Protein AF-A0A6A8LSU2-F1 (afdb_monomer)

Sequence (81 aa):
VKSWSFLFLVLSPFIFIGLSATISYFGAKMTPDDQIAIVSTDKTIQSQLKHHDTFTWKYKSVDDAKKAMKDDKIVGYVYIK

Structure (mmCIF, N/CA/C/O backbone):
data_AF-A0A6A8LSU2-F1
#
_entry.id   AF-A0A6A8LSU2-F1
#
loop_
_atom_site.group_PDB
_atom_site.id
_atom_site.type_symbol
_atom_site.label_atom_id
_atom_site.label_alt_id
_atom_site.label_comp_id
_atom_site.label_asym_id
_atom_site.label_entity_id
_atom_site.label_seq_id
_atom_site.pdbx_PDB_ins_code
_atom_site.Cartn_x
_atom_site.Cartn_y
_atom_site.Cartn_z
_atom_site.occupancy
_atom_site.B_iso_or_equiv
_atom_site.auth_seq_id
_atom_site.auth_comp_i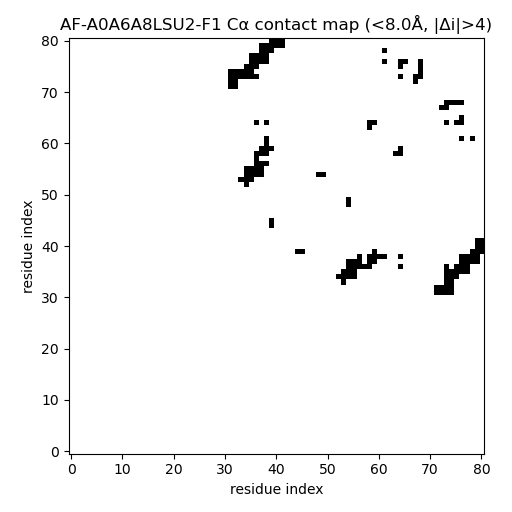d
_atom_site.auth_asym_id
_atom_site.auth_atom_id
_atom_site.pdbx_PDB_model_num
ATOM 1 N N . VAL A 1 1 ? 19.307 14.871 -42.214 1.00 58.69 1 VAL A N 1
ATOM 2 C CA . VAL A 1 1 ? 18.490 14.040 -41.293 1.00 58.69 1 VAL A CA 1
ATOM 3 C C . VAL A 1 1 ? 19.205 12.720 -40.978 1.00 58.69 1 VAL A C 1
ATOM 5 O O . VAL A 1 1 ? 19.070 11.796 -41.758 1.00 58.69 1 VAL A O 1
ATOM 8 N N . LYS A 1 2 ? 20.050 12.630 -39.932 1.00 64.25 2 LYS A N 1
ATOM 9 C CA . LYS A 1 2 ? 20.685 11.361 -39.466 1.00 64.25 2 LYS A CA 1
ATOM 10 C C . LYS A 1 2 ? 21.630 11.615 -38.275 1.00 64.25 2 LYS A C 1
ATOM 12 O O . LYS A 1 2 ? 22.814 11.836 -38.459 1.00 64.25 2 LYS A O 1
ATOM 17 N N . SER A 1 3 ? 21.105 11.664 -37.055 1.00 73.56 3 SER A N 1
ATOM 18 C CA . SER A 1 3 ? 21.923 11.666 -35.820 1.00 73.56 3 SER A CA 1
ATOM 19 C C . 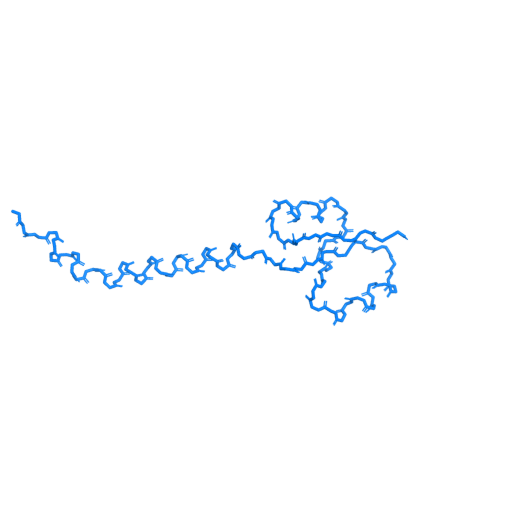SER A 1 3 ? 21.057 11.236 -34.635 1.00 73.56 3 SER A C 1
ATOM 21 O O . SER A 1 3 ? 21.397 10.316 -33.900 1.00 73.56 3 SER A O 1
ATOM 23 N N . TRP A 1 4 ? 19.839 11.775 -34.575 1.00 85.88 4 TRP A N 1
ATOM 24 C CA . TRP A 1 4 ? 18.844 11.440 -33.560 1.00 85.88 4 TRP A CA 1
ATOM 25 C C . TRP A 1 4 ? 18.494 9.950 -33.503 1.00 85.88 4 TRP A C 1
ATOM 27 O O . TRP A 1 4 ? 18.495 9.377 -32.423 1.00 85.88 4 TRP A O 1
ATOM 37 N N . SER A 1 5 ? 18.272 9.286 -34.643 1.00 86.06 5 SER A N 1
ATOM 38 C CA . SER A 1 5 ? 17.954 7.848 -34.659 1.00 86.06 5 SER A CA 1
ATOM 39 C C . SER A 1 5 ? 19.084 6.976 -34.101 1.00 86.06 5 SER A C 1
ATOM 41 O O . SER A 1 5 ? 18.810 5.971 -33.457 1.00 86.06 5 SER A O 1
ATOM 43 N N . PHE A 1 6 ? 20.347 7.364 -34.317 1.00 88.19 6 PHE A N 1
ATOM 44 C CA . PHE A 1 6 ? 21.506 6.645 -33.780 1.00 88.19 6 PHE A CA 1
ATOM 45 C C . PHE A 1 6 ? 21.649 6.876 -32.273 1.00 88.19 6 PHE A C 1
ATOM 47 O O . PHE A 1 6 ? 21.849 5.924 -31.524 1.00 88.19 6 PHE A O 1
ATOM 54 N N . LEU A 1 7 ? 21.453 8.119 -31.818 1.00 89.50 7 LEU A N 1
ATOM 55 C CA . LEU A 1 7 ? 21.418 8.444 -30.394 1.00 89.50 7 LEU A CA 1
ATOM 56 C C . LEU A 1 7 ? 20.329 7.640 -29.675 1.00 89.50 7 LEU A C 1
ATOM 58 O O . LEU A 1 7 ? 20.623 6.999 -28.676 1.00 89.50 7 LEU A O 1
ATOM 62 N N . PHE A 1 8 ? 19.102 7.610 -30.203 1.00 90.50 8 PHE A N 1
ATOM 63 C CA . PHE A 1 8 ? 18.016 6.819 -29.622 1.00 90.50 8 PHE A CA 1
ATOM 64 C C . PHE A 1 8 ? 18.297 5.317 -29.657 1.00 90.50 8 PHE A C 1
ATOM 66 O O . PHE A 1 8 ? 17.979 4.638 -28.692 1.00 90.50 8 PHE A O 1
ATOM 73 N N . LEU A 1 9 ? 18.929 4.785 -30.705 1.00 91.62 9 LEU A N 1
ATOM 74 C CA . LEU A 1 9 ? 19.296 3.368 -30.754 1.00 91.62 9 LEU A CA 1
ATOM 75 C C . LEU A 1 9 ? 20.263 2.995 -29.620 1.00 91.62 9 LEU A C 1
ATOM 77 O O . LEU A 1 9 ? 20.061 1.985 -28.954 1.00 91.62 9 LEU A O 1
ATOM 81 N N . VAL A 1 10 ? 21.255 3.847 -29.353 1.00 92.44 10 VAL A N 1
ATOM 82 C CA . VAL A 1 10 ? 22.261 3.634 -28.301 1.00 92.44 10 VAL A CA 1
ATOM 83 C C . VAL A 1 10 ? 21.704 3.912 -26.901 1.00 92.44 10 VAL A C 1
ATOM 85 O O . VAL A 1 10 ? 21.995 3.171 -25.966 1.00 92.44 10 VAL A O 1
ATOM 88 N N . LEU A 1 11 ? 20.895 4.962 -26.735 1.00 93.12 11 LEU A N 1
ATOM 89 C CA . LEU A 1 11 ? 20.344 5.358 -25.435 1.00 93.12 11 LEU A CA 1
ATOM 90 C C . LEU A 1 11 ? 19.062 4.610 -25.054 1.00 93.12 11 LEU A C 1
ATOM 92 O O . LE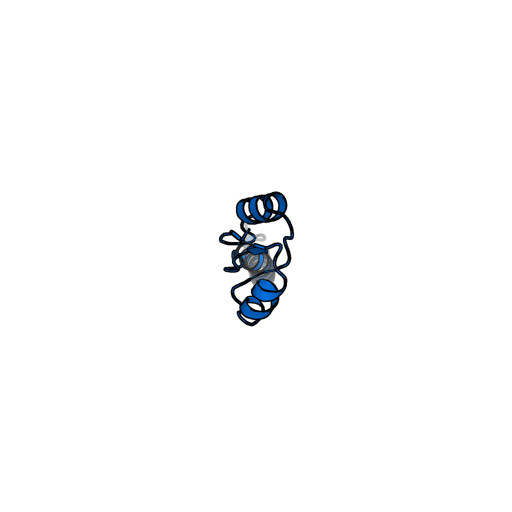U A 1 11 ? 18.729 4.577 -23.871 1.00 93.12 11 LEU A O 1
ATOM 96 N N . SER A 1 12 ? 18.335 4.019 -26.009 1.00 92.56 12 SER A N 1
ATOM 97 C CA . SER A 1 12 ? 17.037 3.384 -25.742 1.00 92.56 12 SER A CA 1
ATOM 98 C C . SER A 1 12 ? 17.077 2.337 -24.632 1.00 92.56 12 SER A C 1
ATOM 100 O O . SER A 1 12 ? 16.187 2.410 -23.787 1.00 92.56 12 SER A O 1
ATOM 102 N N . PRO A 1 13 ? 18.081 1.440 -24.520 1.00 91.88 13 PRO A N 1
ATOM 103 C CA . PRO A 1 13 ? 18.092 0.454 -23.442 1.00 91.88 13 PRO A CA 1
ATOM 104 C C . PRO A 1 13 ? 18.100 1.127 -22.063 1.00 91.88 13 PRO A C 1
ATOM 106 O O . PRO A 1 13 ? 17.373 0.719 -21.165 1.00 91.88 13 PRO A O 1
ATOM 109 N N . PHE A 1 14 ? 18.847 2.221 -21.913 1.00 94.00 14 PHE A N 1
ATOM 110 C CA . PHE A 1 14 ? 18.940 2.976 -20.664 1.00 94.00 14 PHE A CA 1
ATOM 111 C C . PHE A 1 14 ? 17.671 3.781 -20.374 1.00 94.00 14 PHE A C 1
ATOM 113 O O . PHE A 1 14 ? 17.207 3.807 -19.235 1.00 94.00 14 PHE A O 1
ATOM 120 N N . ILE A 1 15 ? 17.081 4.399 -21.402 1.00 92.88 15 ILE A N 1
ATOM 121 C CA . ILE A 1 15 ? 15.802 5.111 -21.285 1.00 92.88 15 ILE A CA 1
ATOM 122 C C . ILE A 1 15 ? 14.697 4.131 -20.870 1.00 92.88 15 ILE A C 1
ATOM 124 O O . ILE A 1 15 ? 13.948 4.421 -19.941 1.00 92.88 15 ILE A O 1
ATOM 128 N N . PHE A 1 16 ? 14.618 2.954 -21.497 1.00 91.44 16 PHE A N 1
ATOM 129 C CA . PHE A 1 16 ? 13.634 1.926 -21.156 1.00 91.44 16 PHE A CA 1
ATOM 130 C C . PHE A 1 16 ? 13.818 1.394 -19.737 1.00 91.44 16 PHE A C 1
ATOM 132 O O . PHE A 1 16 ? 12.826 1.245 -19.028 1.00 91.44 16 PHE A O 1
ATOM 139 N N . ILE A 1 17 ? 15.053 1.158 -19.286 1.00 90.88 17 ILE A N 1
ATOM 140 C CA . ILE A 1 17 ? 15.324 0.753 -17.898 1.00 90.88 17 ILE A CA 1
ATOM 141 C C . ILE A 1 17 ? 14.886 1.854 -16.924 1.00 90.88 17 ILE A C 1
ATOM 143 O O . ILE A 1 17 ? 14.179 1.569 -15.957 1.00 90.88 17 ILE A O 1
ATOM 147 N N . GLY A 1 18 ? 15.246 3.112 -17.196 1.00 87.25 18 GLY A N 1
ATOM 148 C CA . GLY A 1 18 ? 14.871 4.253 -16.360 1.00 87.25 18 GLY A CA 1
ATOM 149 C C . GLY A 1 18 ? 13.356 4.440 -16.261 1.00 87.25 18 GLY A C 1
ATOM 150 O O . GLY A 1 18 ? 12.825 4.576 -15.161 1.00 87.25 18 GLY A O 1
ATOM 151 N N . LEU A 1 19 ? 12.647 4.378 -17.390 1.00 87.56 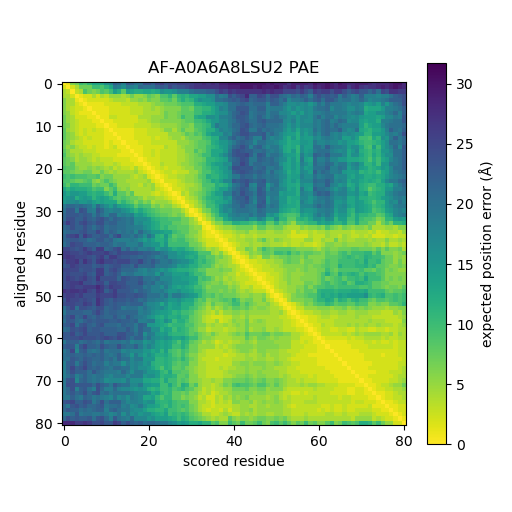19 LEU A N 1
ATOM 152 C CA . LEU A 1 19 ? 11.185 4.457 -17.432 1.00 87.56 19 LEU A CA 1
ATOM 153 C C . LEU A 1 19 ? 10.525 3.253 -16.744 1.00 87.56 19 LEU A C 1
ATOM 155 O O . LEU A 1 19 ? 9.566 3.421 -15.999 1.00 87.56 19 LEU A O 1
ATOM 159 N N . SER A 1 20 ? 11.050 2.041 -16.929 1.00 82.94 20 SER A N 1
ATOM 160 C CA . SER A 1 20 ? 10.502 0.837 -16.286 1.00 82.94 20 SER A CA 1
ATOM 161 C C . SER A 1 20 ? 10.653 0.886 -14.765 1.00 82.94 20 SER A C 1
ATOM 163 O O . SER A 1 20 ? 9.732 0.512 -14.036 1.00 82.94 20 SER A O 1
ATOM 165 N N . ALA A 1 21 ? 11.786 1.390 -14.269 1.00 81.62 21 ALA A N 1
ATOM 166 C CA . ALA A 1 21 ? 12.038 1.539 -12.840 1.00 81.62 21 ALA A CA 1
ATOM 167 C C . ALA A 1 21 ? 11.111 2.584 -12.200 1.00 81.62 21 ALA A C 1
ATOM 169 O O . ALA A 1 21 ? 10.572 2.344 -11.118 1.00 81.62 21 ALA A O 1
ATOM 170 N N . THR A 1 22 ? 10.872 3.719 -12.870 1.00 75.88 22 THR A N 1
ATOM 171 C CA . THR A 1 22 ? 9.955 4.745 -12.351 1.00 75.88 22 THR A CA 1
ATOM 172 C C . THR A 1 22 ? 8.511 4.254 -12.353 1.00 75.88 22 THR A C 1
ATOM 174 O O . THR A 1 22 ? 7.843 4.374 -11.328 1.00 75.88 22 THR A O 1
ATOM 177 N N . ILE A 1 23 ? 8.043 3.623 -13.435 1.00 81.19 23 ILE A N 1
ATOM 178 C CA . ILE A 1 23 ? 6.696 3.029 -13.504 1.00 81.19 23 ILE A CA 1
ATOM 179 C C . ILE A 1 23 ? 6.510 1.975 -12.404 1.00 81.19 23 ILE A C 1
ATOM 181 O O . ILE A 1 23 ? 5.482 1.975 -11.732 1.00 81.19 23 ILE A O 1
ATOM 185 N N . SER A 1 24 ? 7.514 1.130 -12.154 1.00 73.25 24 SER A N 1
ATOM 186 C CA . SER A 1 24 ? 7.455 0.119 -11.087 1.00 73.25 24 SER A CA 1
ATOM 187 C C . SER A 1 24 ? 7.389 0.748 -9.690 1.00 73.25 24 SER A C 1
ATOM 189 O O . SER A 1 24 ? 6.616 0.300 -8.846 1.00 73.25 24 SER A O 1
ATOM 191 N N . TYR A 1 25 ? 8.153 1.816 -9.442 1.00 74.31 25 TYR A N 1
ATOM 192 C CA . TYR A 1 25 ? 8.158 2.525 -8.158 1.00 74.31 25 TYR A CA 1
ATOM 193 C C . TYR A 1 25 ? 6.821 3.215 -7.856 1.00 74.31 25 TYR A C 1
ATOM 195 O O . TYR A 1 25 ? 6.320 3.137 -6.732 1.00 74.31 25 TYR A O 1
ATOM 203 N N . PHE A 1 26 ? 6.229 3.884 -8.849 1.00 74.38 26 PHE A N 1
ATOM 204 C CA . PHE A 1 26 ? 4.924 4.527 -8.689 1.00 74.38 26 PHE A CA 1
ATOM 205 C C . PHE A 1 26 ? 3.78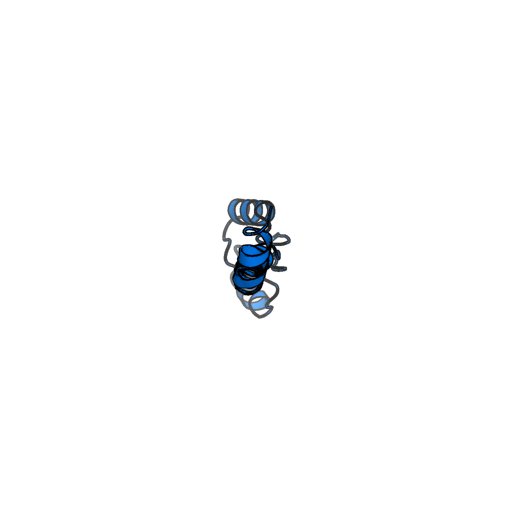2 3.504 -8.656 1.00 74.38 26 PHE A C 1
ATOM 207 O O . PHE A 1 26 ? 2.889 3.637 -7.824 1.00 74.38 26 PHE A O 1
ATOM 214 N N . GLY A 1 27 ? 3.849 2.443 -9.465 1.00 66.62 27 GLY A N 1
ATOM 215 C CA . GLY A 1 27 ? 2.877 1.346 -9.448 1.00 66.62 27 GLY A CA 1
ATOM 216 C C . GLY A 1 27 ? 2.816 0.624 -8.099 1.00 66.62 27 GLY A C 1
ATOM 217 O O . GLY A 1 27 ? 1.729 0.394 -7.575 1.00 66.62 27 GLY A O 1
ATOM 218 N N . ALA A 1 28 ? 3.968 0.366 -7.471 1.00 62.88 28 ALA A N 1
ATOM 219 C CA . ALA A 1 28 ? 4.028 -0.238 -6.137 1.00 62.88 28 ALA A CA 1
ATOM 220 C C . ALA A 1 28 ? 3.425 0.654 -5.034 1.00 62.88 28 ALA A C 1
ATOM 222 O O . ALA A 1 28 ? 2.919 0.143 -4.042 1.00 62.88 28 ALA A O 1
ATOM 223 N N . LYS A 1 29 ? 3.455 1.984 -5.194 1.00 60.25 29 LYS A N 1
ATOM 224 C CA . LYS 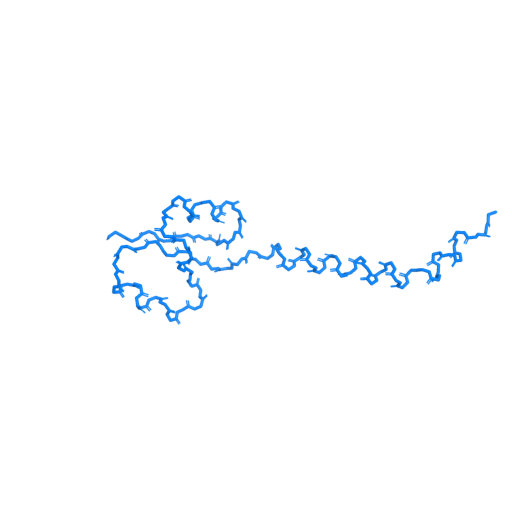A 1 29 ? 2.817 2.928 -4.256 1.00 60.25 29 LYS A CA 1
ATOM 225 C C . LYS A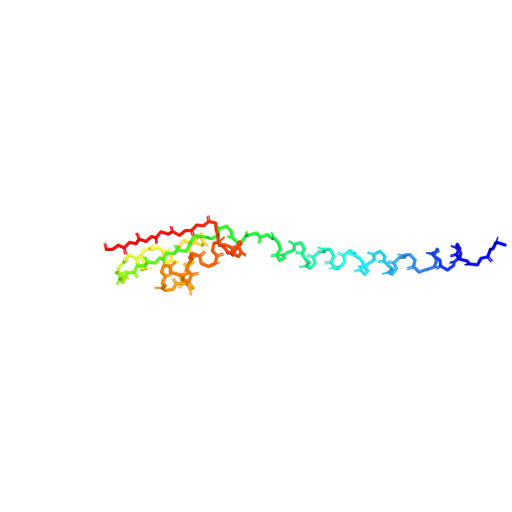 1 29 ? 1.323 3.127 -4.502 1.00 60.25 29 LYS A C 1
ATOM 227 O O . LYS A 1 29 ? 0.640 3.607 -3.606 1.00 60.25 29 LYS A O 1
ATOM 232 N N . MET A 1 30 ? 0.848 2.824 -5.707 1.00 57.88 30 MET A N 1
ATOM 233 C CA . MET A 1 30 ? -0.556 2.963 -6.104 1.00 57.88 30 MET A CA 1
ATOM 234 C C . MET A 1 30 ? -1.388 1.713 -5.827 1.00 57.88 30 MET A C 1
ATOM 236 O O . MET A 1 30 ? -2.590 1.749 -6.051 1.00 57.88 30 MET A O 1
ATOM 240 N N . THR A 1 31 ? -0.779 0.618 -5.363 1.00 59.84 31 THR A N 1
ATOM 241 C CA . THR A 1 31 ? -1.546 -0.529 -4.870 1.00 59.84 31 THR A CA 1
ATOM 242 C C . THR A 1 31 ? -2.101 -0.150 -3.498 1.00 59.84 31 THR A C 1
ATOM 244 O O . THR A 1 31 ? -1.295 0.059 -2.586 1.00 59.84 31 THR A O 1
ATOM 247 N N . PRO A 1 32 ? -3.431 -0.007 -3.341 1.00 58.56 32 PRO A N 1
ATOM 248 C CA . PRO A 1 32 ? -4.024 0.201 -2.032 1.00 58.56 32 PRO A CA 1
ATOM 249 C C . PRO A 1 32 ? -3.619 -0.970 -1.147 1.00 58.56 32 PRO A C 1
ATOM 251 O O . PRO A 1 32 ? -3.657 -2.125 -1.573 1.00 58.56 32 PRO A O 1
ATOM 254 N N . ASP A 1 33 ? -3.188 -0.676 0.073 1.00 65.94 33 ASP A N 1
ATOM 255 C CA . ASP A 1 33 ? -3.024 -1.726 1.063 1.00 65.94 33 ASP A CA 1
ATOM 256 C C . ASP A 1 33 ? -4.445 -2.257 1.333 1.00 65.94 33 ASP A C 1
ATOM 258 O O . ASP A 1 33 ? -5.283 -1.511 1.849 1.00 65.94 33 ASP A O 1
ATOM 262 N N . ASP A 1 34 ? -4.745 -3.515 0.978 1.00 69.50 34 ASP A N 1
ATOM 263 C CA . ASP A 1 34 ? -6.044 -4.195 1.214 1.00 69.50 34 ASP A CA 1
ATOM 264 C C . ASP A 1 34 ? -6.347 -4.384 2.722 1.00 69.50 34 ASP A C 1
ATOM 266 O O . ASP A 1 34 ? -7.146 -5.221 3.148 1.00 69.50 34 ASP A O 1
ATOM 270 N N . GLN A 1 35 ? -5.683 -3.600 3.566 1.00 77.94 35 GLN A N 1
ATOM 271 C CA . GLN A 1 35 ? -5.819 -3.594 5.001 1.00 77.94 35 GLN A CA 1
ATOM 272 C C . GLN A 1 35 ? -7.047 -2.789 5.424 1.00 77.94 35 GLN A C 1
ATOM 274 O O . GLN A 1 35 ? -7.328 -1.694 4.932 1.00 77.94 35 GLN A O 1
ATOM 279 N N . ILE A 1 36 ? -7.754 -3.317 6.416 1.00 79.88 36 ILE A N 1
ATOM 280 C CA . ILE A 1 36 ? -8.886 -2.673 7.073 1.00 79.88 36 ILE A CA 1
ATOM 281 C C . ILE A 1 36 ? -8.393 -2.083 8.396 1.00 79.88 36 ILE A C 1
ATOM 283 O O . ILE A 1 36 ? -7.820 -2.790 9.228 1.00 79.88 36 ILE A O 1
ATOM 287 N N . ALA A 1 37 ? -8.616 -0.789 8.627 1.00 82.56 37 ALA A N 1
ATOM 288 C CA . ALA A 1 37 ? -8.254 -0.171 9.900 1.00 82.56 37 ALA A CA 1
ATOM 289 C C . ALA A 1 37 ? -9.264 -0.520 10.994 1.00 82.56 37 ALA A C 1
ATOM 291 O O . ALA A 1 37 ? -10.465 -0.312 10.822 1.00 82.56 37 ALA A O 1
ATOM 292 N N . ILE A 1 38 ? -8.795 -0.988 12.149 1.00 80.25 38 ILE A N 1
ATOM 293 C CA . ILE A 1 38 ? -9.671 -1.186 13.308 1.00 80.25 38 ILE A CA 1
ATOM 294 C C . ILE A 1 38 ? -9.462 -0.047 14.301 1.00 80.25 38 ILE A C 1
ATOM 296 O O . ILE A 1 38 ? -8.377 0.135 14.854 1.00 80.25 38 ILE A O 1
ATOM 300 N N . VAL A 1 39 ? -10.538 0.688 14.570 1.00 81.88 39 VAL A N 1
ATOM 301 C CA . VAL A 1 39 ? -10.596 1.729 15.596 1.00 81.88 39 VAL A CA 1
ATOM 302 C C . VAL A 1 39 ? -11.459 1.195 16.737 1.00 81.88 39 VAL A C 1
ATOM 304 O O . VAL A 1 39 ? -12.684 1.192 16.650 1.00 81.88 39 VAL A O 1
ATOM 307 N N . SER A 1 40 ? -10.817 0.707 17.800 1.00 76.44 40 SER A N 1
ATOM 308 C CA . SER A 1 40 ? -11.499 0.160 18.979 1.00 76.44 40 SER A CA 1
ATOM 309 C C . SER A 1 40 ? -10.851 0.640 20.272 1.00 76.44 40 SER A C 1
ATOM 311 O O . SER A 1 40 ? -9.621 0.663 20.393 1.00 76.44 40 SER A O 1
ATOM 313 N N . THR A 1 41 ? -11.682 0.987 21.253 1.00 70.00 41 THR A N 1
ATOM 314 C CA . THR A 1 41 ? -11.268 1.310 22.627 1.00 70.00 41 THR A CA 1
ATOM 315 C C . THR A 1 41 ? -11.057 0.069 23.498 1.00 70.00 41 THR A C 1
ATOM 317 O O . THR A 1 41 ? -10.422 0.169 24.548 1.00 70.00 41 THR A O 1
ATOM 320 N N . ASP A 1 42 ? -11.540 -1.100 23.067 1.00 76.62 42 ASP A N 1
ATOM 321 C CA . ASP A 1 42 ? -11.451 -2.351 23.823 1.00 76.62 42 ASP A CA 1
ATOM 322 C C . ASP A 1 42 ? -10.160 -3.119 23.497 1.00 76.62 42 ASP A C 1
ATOM 324 O O . ASP A 1 42 ? -9.953 -3.611 22.385 1.00 76.62 42 ASP A O 1
ATOM 328 N N . LYS A 1 43 ? -9.284 -3.259 24.499 1.00 74.25 43 LYS A N 1
ATOM 329 C CA . LYS A 1 43 ? -7.995 -3.962 24.378 1.00 74.25 43 LYS A CA 1
ATOM 330 C C . LYS A 1 43 ? -8.141 -5.466 24.113 1.00 74.25 43 LYS A C 1
ATOM 332 O O . LYS A 1 43 ? -7.213 -6.066 23.572 1.00 74.25 43 LYS A O 1
ATOM 337 N N . THR A 1 44 ? -9.270 -6.066 24.472 1.00 77.38 44 THR A N 1
ATOM 338 C CA . THR A 1 44 ? -9.564 -7.491 24.261 1.00 77.38 44 THR A CA 1
ATOM 339 C C . THR A 1 44 ? -9.785 -7.769 22.781 1.00 77.38 44 THR A C 1
ATOM 341 O O . THR A 1 44 ? -9.178 -8.668 22.208 1.00 77.38 44 THR A O 1
ATOM 344 N N . ILE A 1 45 ? -10.570 -6.913 22.127 1.00 74.50 45 ILE A N 1
ATOM 345 C CA . ILE A 1 45 ? -10.824 -6.994 20.686 1.00 74.50 45 ILE A CA 1
ATOM 346 C C . ILE A 1 45 ? -9.541 -6.711 19.896 1.00 74.50 45 ILE A C 1
ATOM 348 O O . ILE A 1 45 ? -9.275 -7.360 18.883 1.00 74.50 45 ILE A O 1
ATOM 352 N N . GLN A 1 46 ? -8.690 -5.810 20.402 1.00 70.56 46 GLN A N 1
ATOM 353 C CA . GLN A 1 46 ? -7.367 -5.583 19.820 1.00 70.56 46 GLN A CA 1
ATOM 354 C C . GLN A 1 46 ? -6.482 -6.829 19.835 1.00 70.56 46 GLN A C 1
ATOM 356 O O . GLN A 1 46 ? -5.745 -7.044 18.879 1.00 70.56 46 GLN A O 1
ATOM 361 N N . SER A 1 47 ? -6.505 -7.643 20.894 1.00 73.19 47 SER A N 1
ATOM 362 C CA . SER A 1 47 ? -5.649 -8.834 20.947 1.00 73.19 47 SER A CA 1
ATOM 363 C C . SER A 1 47 ? -6.140 -9.933 20.007 1.00 73.19 47 SER A C 1
ATOM 365 O O . SER A 1 47 ? -5.322 -10.561 19.342 1.00 73.19 47 SER A O 1
ATOM 367 N N . GLN A 1 48 ? -7.456 -10.112 19.880 1.00 73.94 48 GLN A N 1
ATOM 368 C CA . GLN A 1 48 ? -8.041 -11.159 19.038 1.00 73.94 48 GLN A CA 1
ATOM 369 C C . GLN A 1 48 ? -7.858 -10.886 17.542 1.00 73.94 48 GLN A C 1
ATOM 371 O O . GLN A 1 48 ? -7.587 -11.802 16.772 1.00 73.94 48 GLN A O 1
ATOM 376 N N . LEU A 1 49 ? -7.955 -9.623 17.128 1.00 73.00 49 LEU A N 1
ATOM 377 C CA . LEU A 1 49 ? -7.884 -9.229 15.718 1.00 73.00 49 LEU A CA 1
ATOM 378 C C . LEU A 1 49 ? -6.453 -8.893 15.250 1.00 73.00 49 LEU A C 1
ATOM 380 O O . LEU A 1 49 ? -6.222 -8.732 14.056 1.00 73.00 49 LEU A O 1
ATOM 384 N N . LYS A 1 50 ? -5.467 -8.836 16.158 1.00 70.44 50 LYS A N 1
ATOM 385 C CA . LYS A 1 50 ? -4.037 -8.649 15.828 1.00 70.44 50 LYS A CA 1
ATOM 386 C C . LYS A 1 50 ? -3.401 -9.812 15.067 1.00 70.44 50 LYS A C 1
ATOM 388 O O . LYS A 1 50 ? -2.339 -9.623 14.490 1.00 70.44 50 LYS A O 1
ATOM 393 N N . HIS A 1 51 ? -4.016 -10.992 15.089 1.00 69.25 51 HIS A N 1
ATOM 394 C CA . HIS A 1 51 ? -3.488 -12.192 14.437 1.00 69.25 51 HIS A CA 1
ATOM 395 C C . HIS A 1 51 ? -3.850 -12.301 12.948 1.00 69.25 51 HIS A C 1
ATOM 397 O O . HIS A 1 51 ? -3.467 -13.271 12.303 1.00 69.25 51 HIS A O 1
ATOM 403 N N . HIS A 1 52 ? -4.585 -11.329 12.404 1.00 69.88 52 HIS A N 1
ATOM 404 C CA . HIS A 1 52 ? -4.974 -11.302 11.000 1.00 69.88 52 HIS A CA 1
ATOM 405 C C . HIS A 1 52 ? -4.229 -10.183 10.268 1.00 69.88 52 HIS A C 1
ATOM 407 O O . HIS A 1 52 ? -4.423 -9.005 10.569 1.00 69.88 52 HIS A O 1
ATOM 413 N N . ASP A 1 53 ? -3.440 -10.557 9.260 1.00 70.50 53 ASP A N 1
ATOM 414 C CA . ASP A 1 53 ? -2.635 -9.632 8.444 1.00 70.50 53 ASP A CA 1
ATOM 415 C C . ASP A 1 53 ? -3.481 -8.623 7.646 1.00 70.50 53 ASP A C 1
ATOM 417 O O . ASP A 1 53 ? -2.985 -7.597 7.191 1.00 70.50 53 ASP A O 1
ATOM 421 N N . THR A 1 54 ? -4.784 -8.883 7.511 1.00 77.12 54 THR A N 1
ATOM 422 C CA . THR A 1 54 ? -5.750 -7.988 6.864 1.00 77.12 54 THR A CA 1
ATOM 423 C C . THR A 1 54 ? -6.0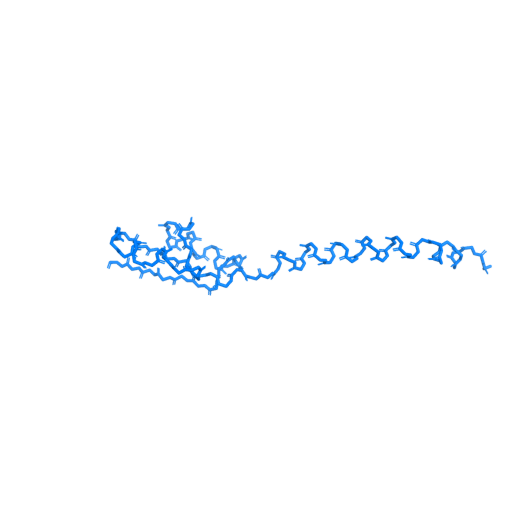89 -6.760 7.715 1.00 77.12 54 THR A C 1
ATOM 425 O O . THR A 1 54 ? -6.644 -5.799 7.192 1.00 77.12 54 THR A O 1
ATOM 428 N N . PHE A 1 55 ? -5.794 -6.745 9.020 1.00 81.69 55 PHE A N 1
ATOM 429 C CA . PHE A 1 55 ? -6.171 -5.627 9.888 1.00 81.69 55 PHE A CA 1
ATOM 430 C C . PHE A 1 55 ? -4.991 -4.751 10.287 1.00 81.69 55 PHE A C 1
ATOM 432 O O . PHE A 1 55 ? -3.954 -5.222 10.752 1.00 81.69 55 PHE A O 1
ATOM 439 N N . THR A 1 56 ? -5.192 -3.437 10.200 1.00 81.25 56 THR A N 1
ATOM 440 C CA . THR A 1 56 ? -4.194 -2.443 10.587 1.00 81.25 56 THR A CA 1
ATOM 441 C C . THR A 1 56 ? -4.634 -1.639 11.805 1.00 81.25 56 THR A C 1
ATOM 443 O O . THR A 1 56 ? -5.749 -1.128 11.887 1.00 81.25 56 THR A O 1
ATOM 446 N N . TRP A 1 57 ? -3.722 -1.495 12.765 1.00 80.38 57 TRP A N 1
ATOM 447 C CA . TRP A 1 57 ? -3.932 -0.748 14.016 1.00 80.38 57 TRP A CA 1
ATOM 448 C C . TRP A 1 57 ? -3.202 0.597 14.029 1.00 80.38 57 TRP A C 1
ATOM 450 O O . TRP A 1 57 ? -3.076 1.245 15.069 1.00 80.38 57 TRP A O 1
ATOM 460 N N . LYS A 1 58 ? -2.673 1.010 12.871 1.00 83.06 58 LYS A N 1
ATOM 461 C CA . LYS A 1 58 ? -1.897 2.248 12.713 1.00 83.06 58 LYS A CA 1
ATOM 462 C C . LYS A 1 58 ? -2.728 3.504 13.006 1.00 83.06 58 LYS A C 1
ATOM 464 O O . LYS A 1 58 ? -2.159 4.522 13.390 1.00 83.06 58 LYS A O 1
ATOM 469 N N . TYR A 1 59 ? -4.052 3.426 12.863 1.00 84.88 59 TYR A N 1
ATOM 470 C CA . TYR A 1 59 ? -4.972 4.554 13.003 1.00 84.88 59 TYR A CA 1
ATOM 471 C C . TYR A 1 59 ? -5.805 4.406 14.277 1.00 84.88 59 TYR A C 1
ATOM 473 O O . TYR A 1 59 ? -6.568 3.456 14.422 1.00 84.88 59 TYR A O 1
ATOM 481 N N . LYS A 1 60 ? -5.636 5.339 15.221 1.00 82.38 60 LYS A N 1
ATOM 482 C CA . LYS A 1 60 ? -6.256 5.269 16.558 1.00 82.38 60 LYS A CA 1
ATOM 483 C C . LYS A 1 60 ? -7.573 6.035 16.668 1.00 82.38 60 LYS A C 1
ATOM 485 O O . LYS A 1 60 ? -8.259 5.908 17.678 1.00 82.38 60 LYS A O 1
ATOM 490 N N . SER A 1 61 ? -7.912 6.834 15.662 1.00 85.44 61 SER A N 1
ATOM 491 C CA . SER A 1 61 ? -9.135 7.628 15.620 1.00 85.44 61 SER A CA 1
ATOM 492 C C . SER A 1 61 ? -9.912 7.367 14.333 1.00 85.44 61 SER A C 1
ATOM 494 O O . SER A 1 61 ? -9.347 6.967 13.311 1.00 85.44 61 SER A O 1
ATOM 496 N N . VAL A 1 62 ? -11.224 7.611 14.385 1.00 86.50 62 VAL A N 1
ATOM 497 C CA . VAL A 1 62 ? -12.095 7.518 13.207 1.00 86.50 62 VAL A CA 1
ATOM 498 C C . VAL A 1 62 ? -11.688 8.554 12.158 1.00 86.50 62 VAL A C 1
ATOM 500 O O . VAL A 1 62 ? -11.708 8.246 10.972 1.00 86.50 62 VAL A O 1
ATOM 503 N N . ASP A 1 63 ? -11.261 9.750 12.572 1.00 90.25 63 ASP A N 1
ATOM 504 C CA . ASP A 1 63 ? -10.783 10.790 11.658 1.00 90.25 63 ASP A CA 1
ATOM 505 C C . ASP A 1 63 ? -9.503 10.379 10.920 1.00 90.25 63 ASP A C 1
ATOM 507 O O . ASP A 1 63 ? -9.420 10.544 9.700 1.00 90.25 63 ASP A O 1
ATOM 511 N N . ASP A 1 64 ? -8.539 9.775 11.621 1.00 86.50 64 ASP A N 1
ATOM 512 C CA . ASP A 1 64 ? -7.305 9.272 11.008 1.00 86.50 64 ASP A CA 1
ATOM 513 C C . ASP A 1 64 ? -7.594 8.132 10.030 1.00 86.50 64 ASP A C 1
ATOM 515 O O . ASP A 1 64 ? -7.056 8.115 8.922 1.00 86.50 64 ASP A O 1
ATOM 519 N N . ALA A 1 65 ? -8.478 7.205 10.411 1.00 88.12 65 ALA A N 1
ATOM 520 C CA . ALA A 1 65 ? -8.895 6.104 9.550 1.00 88.12 65 ALA A CA 1
ATOM 521 C C . ALA A 1 65 ? -9.661 6.615 8.318 1.00 88.12 65 ALA A C 1
ATOM 523 O O . ALA A 1 65 ? -9.391 6.199 7.195 1.00 88.12 65 ALA A O 1
ATOM 524 N N . LYS A 1 66 ? -10.555 7.593 8.487 1.00 88.44 66 LYS A N 1
ATOM 525 C CA . LYS A 1 66 ? -11.292 8.227 7.385 1.00 88.44 66 LYS A CA 1
ATOM 526 C C . LYS A 1 66 ? -10.363 8.972 6.430 1.00 88.44 66 LYS A C 1
ATOM 528 O O . LYS A 1 66 ? -10.592 8.955 5.223 1.00 88.44 66 LYS A O 1
ATOM 533 N N . LYS A 1 67 ? -9.317 9.623 6.947 1.00 88.56 67 LYS A N 1
ATOM 534 C CA . LYS A 1 67 ? -8.279 10.258 6.127 1.00 88.56 67 LYS A CA 1
ATOM 535 C C . LYS A 1 67 ? -7.455 9.217 5.374 1.00 88.56 67 LYS A C 1
ATOM 537 O O . LYS A 1 67 ? -7.235 9.378 4.183 1.00 88.56 67 LYS A O 1
ATOM 542 N N . ALA A 1 68 ? -7.062 8.132 6.035 1.00 86.62 68 ALA A N 1
ATOM 543 C CA . ALA A 1 68 ? -6.334 7.038 5.402 1.00 86.62 68 ALA A CA 1
ATOM 544 C C . ALA A 1 68 ? -7.144 6.356 4.290 1.00 86.62 68 ALA A C 1
ATOM 546 O O . ALA A 1 68 ? -6.582 6.053 3.245 1.00 86.62 68 ALA A O 1
ATOM 547 N N . MET A 1 69 ? -8.454 6.183 4.486 1.00 85.31 69 MET A N 1
ATOM 548 C CA . MET A 1 69 ? -9.359 5.643 3.469 1.00 85.31 69 MET A CA 1
ATOM 549 C C . MET A 1 69 ? -9.481 6.577 2.257 1.00 85.31 69 MET A C 1
ATOM 551 O O . MET A 1 69 ? -9.526 6.111 1.132 1.00 85.31 69 MET A O 1
ATOM 555 N N . LYS A 1 70 ? -9.507 7.901 2.471 1.00 87.12 70 LYS A N 1
ATOM 556 C CA . LYS A 1 70 ? -9.509 8.893 1.377 1.00 87.12 70 LYS A CA 1
ATOM 557 C C . LYS A 1 70 ? -8.185 8.971 0.619 1.00 87.12 70 LYS A C 1
ATOM 559 O O . LYS A 1 70 ? -8.186 9.348 -0.544 1.00 87.12 70 LYS A O 1
ATOM 564 N N . ASP A 1 71 ? -7.082 8.678 1.298 1.00 86.44 71 ASP A N 1
ATOM 565 C CA . ASP A 1 71 ? -5.742 8.627 0.714 1.00 86.44 71 ASP A CA 1
ATOM 566 C C . ASP A 1 71 ? -5.448 7.254 0.060 1.00 86.44 71 ASP A C 1
ATOM 568 O O . ASP A 1 71 ? -4.285 6.976 -0.230 1.00 86.44 71 ASP A O 1
ATOM 572 N N . ASP A 1 72 ? -6.454 6.377 -0.090 1.00 80.88 72 ASP A N 1
ATOM 573 C CA . ASP A 1 72 ? -6.348 4.993 -0.592 1.00 80.88 72 ASP A CA 1
ATOM 574 C C . ASP A 1 72 ? -5.303 4.125 0.146 1.00 80.88 72 ASP A C 1
ATOM 576 O O . ASP A 1 72 ? -4.769 3.153 -0.385 1.00 80.88 72 ASP A O 1
ATOM 580 N N . LYS A 1 73 ? -4.994 4.461 1.406 1.00 84.12 73 LYS A N 1
ATOM 581 C CA . LYS A 1 73 ? -4.039 3.717 2.253 1.00 84.12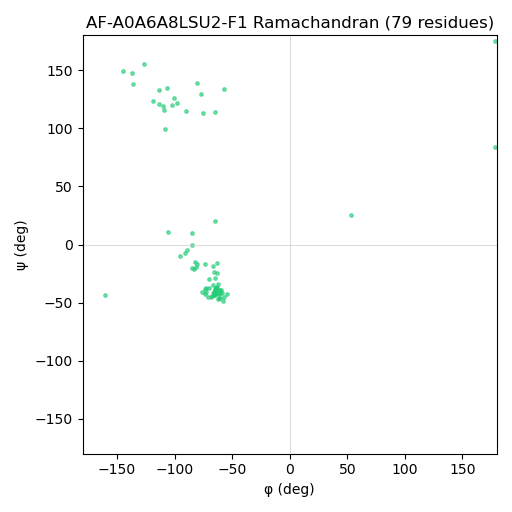 73 LYS A CA 1
ATOM 582 C C . LYS A 1 73 ? -4.652 2.485 2.914 1.00 84.12 73 LYS A C 1
ATOM 584 O O . LYS A 1 73 ? -3.907 1.650 3.413 1.00 84.12 73 LYS A O 1
ATOM 589 N N . ILE A 1 74 ? -5.979 2.441 3.003 1.00 86.94 74 ILE A N 1
ATOM 590 C CA . ILE A 1 74 ? -6.782 1.340 3.544 1.00 86.94 74 ILE A CA 1
ATOM 591 C C . ILE A 1 74 ? -8.072 1.238 2.732 1.00 86.94 74 ILE A C 1
ATOM 593 O O . ILE A 1 74 ? -8.608 2.259 2.298 1.00 86.94 74 ILE A O 1
ATOM 597 N N . VAL A 1 75 ? -8.619 0.034 2.602 1.00 86.12 75 VAL A N 1
ATOM 598 C CA . VAL A 1 75 ? -9.883 -0.202 1.873 1.00 86.12 75 VAL A CA 1
ATOM 599 C C . VAL A 1 75 ? -11.129 0.125 2.699 1.00 86.12 75 VAL A C 1
ATOM 601 O O . VAL A 1 75 ? -12.220 0.299 2.161 1.00 86.12 75 VAL A O 1
ATOM 604 N N . GLY A 1 76 ? -10.985 0.232 4.020 1.00 83.94 76 GLY A N 1
ATOM 605 C CA . GLY A 1 76 ? -12.085 0.565 4.916 1.00 83.94 76 GLY A CA 1
ATOM 606 C C . GLY A 1 76 ? -11.670 0.575 6.379 1.00 83.94 76 GLY A C 1
ATOM 607 O O . GLY A 1 76 ? -10.537 0.238 6.725 1.00 83.94 76 GLY A O 1
ATOM 608 N N . TYR A 1 77 ? -12.596 0.963 7.254 1.00 86.94 77 TYR A N 1
ATOM 609 C CA . TYR A 1 77 ? -12.377 0.932 8.694 1.00 86.94 77 TYR A CA 1
ATOM 610 C C . TYR A 1 77 ? -13.587 0.384 9.447 1.00 86.94 77 TYR A C 1
ATOM 612 O O . TYR A 1 77 ? -14.733 0.592 9.051 1.00 86.94 77 TYR A O 1
ATOM 620 N N . VAL A 1 78 ? -13.323 -0.289 10.564 1.00 86.25 78 VAL A N 1
ATOM 621 C CA . VAL A 1 78 ? -14.342 -0.781 11.493 1.00 86.25 78 VAL A CA 1
ATOM 622 C C . VAL A 1 78 ? -14.188 -0.024 12.804 1.00 86.25 78 VAL A C 1
ATOM 624 O O . VAL A 1 78 ? -13.126 -0.054 13.429 1.00 86.25 78 VAL A O 1
ATOM 627 N N . TYR A 1 79 ? -15.249 0.673 13.205 1.00 85.44 79 TYR A N 1
ATOM 628 C CA . TYR A 1 79 ? -15.331 1.328 14.505 1.00 85.44 79 TYR A CA 1
ATOM 629 C C . TYR A 1 79 ? -16.109 0.439 15.471 1.00 85.44 79 TYR A C 1
ATOM 631 O O . TYR A 1 79 ? -17.258 0.090 15.202 1.00 85.44 79 TYR A O 1
ATOM 639 N N . ILE A 1 80 ? -15.475 0.078 16.583 1.00 78.50 80 ILE A N 1
ATOM 640 C CA . ILE A 1 80 ? -16.068 -0.766 17.621 1.00 78.50 80 ILE A CA 1
ATOM 641 C C . ILE A 1 80 ? -16.102 0.054 18.909 1.00 78.50 80 ILE A C 1
ATOM 643 O O . ILE A 1 80 ? -15.068 0.571 19.341 1.00 78.50 80 ILE A O 1
ATOM 647 N N . LYS A 1 81 ? -17.301 0.200 19.473 1.00 71.69 81 LYS A N 1
ATOM 648 C CA . LYS A 1 81 ? -17.575 0.954 20.697 1.00 71.69 81 LYS A CA 1
ATOM 649 C C . LYS A 1 81 ? -17.844 0.010 21.856 1.00 71.69 81 LYS A C 1
ATOM 651 O O . LYS A 1 81 ? -18.568 -0.980 21.620 1.00 71.69 81 LYS A O 1
#

Solvent-accessible surface area (backbone atoms only — not comparable to full-atom values): 4723 Å² total; per-residue (Å²): 143,89,55,66,70,58,51,47,66,72,45,41,66,58,52,52,51,54,52,51,52,50,53,51,58,52,51,66,68,67,54,55,42,81,25,32,32,47,28,59,85,52,69,67,60,52,62,69,50,66,80,38,89,52,50,36,72,90,34,83,40,69,68,53,37,54,48,34,38,73,68,44,57,20,78,43,70,48,80,51,131

Secondary structure (DSSP, 8-state):
--SHHHHHHHHHHHHHHHHHHHHHHHHHHHS---PEEEEES-HHHHHHHTT-TTEE-S--SHHHHHHHHHTTS-SEEEEE-

Organism: NCBI:txid1624

Nearest PDB structures (foldseek):
  4v68-assembly1_BF  TM=6.160E-01  e=8.492E+00  Thermus thermophilus
  8h5z-assembly2_A  TM=3.071E-01  e=5.663E+00  Escherichia coli K-12

Mean predicted aligned error: 11.38 Å

InterPro domains:
  IPR013525 ABC-2 type transporter, transmembrane domain [PF12698] (4-81)

Foldseek 3Di:
DDDVVVVCVVCVVVVVVVVVVVCVVVVVVPPQLQAEEEAEPDVVVVVVCVVDPNYDPPDNDPVSQVVCCVVSNYVYYDYDD

pLDDT: mean 79.88, std 9.3, range [57.88, 94.0]

Radius of gyration: 22.07 Å; Cα contacts (8 Å, |Δi|>4): 82; chains: 1; bounding box: 40×26×66 Å